Protein AF-A0A8T6QHD6-F1 (afdb_monomer_lite)

InterPro domains:
  IPR021308 Group 4 capsule polysaccharide formation lipoprotein GfcB [PF11102] (2-64)
  IPR023373 YmcC-like superfamily [G3DSA:2.40.360.10] (1-68)
  IPR023373 YmcC-like superfamily [SSF159270] (2-67)

pLDDT: mean 91.81, std 9.34, range [52.16, 98.44]

Structure (mmCIF, N/CA/C/O backbone):
data_AF-A0A8T6QHD6-F1
#
_entry.id   AF-A0A8T6QH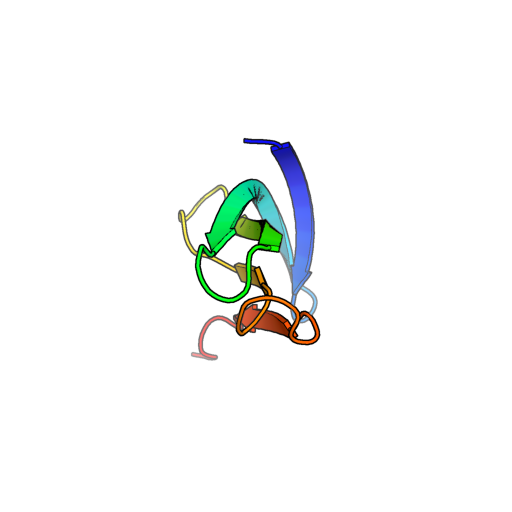D6-F1
#
loop_
_atom_site.group_PDB
_atom_site.id
_atom_site.type_symbol
_atom_site.label_atom_id
_atom_site.label_alt_id
_atom_site.label_comp_id
_atom_site.label_asym_id
_atom_site.label_entity_id
_atom_site.label_seq_id
_atom_site.pdbx_PDB_ins_code
_atom_site.Cartn_x
_atom_site.Cartn_y
_atom_site.Cartn_z
_atom_site.occupancy
_atom_site.B_iso_or_equiv
_atom_site.auth_seq_id
_atom_site.auth_comp_id
_atom_site.auth_asym_id
_atom_site.auth_atom_id
_atom_site.pdbx_PDB_model_num
ATOM 1 N N . PHE A 1 1 ? 4.464 11.800 1.931 1.00 87.19 1 PHE A N 1
ATOM 2 C CA . PHE A 1 1 ? 3.095 11.935 2.470 1.00 87.19 1 PHE A CA 1
ATOM 3 C C . PHE A 1 1 ? 2.236 12.619 1.421 1.00 87.19 1 PHE A C 1
ATOM 5 O O . PHE A 1 1 ? 2.610 13.699 0.985 1.00 87.19 1 PHE A O 1
ATOM 12 N N . ALA A 1 2 ? 1.165 11.963 0.977 1.00 94.62 2 ALA A N 1
ATOM 13 C CA . ALA A 1 2 ? 0.292 12.434 -0.102 1.00 94.62 2 ALA A CA 1
ATOM 14 C C . ALA A 1 2 ? -1.061 12.971 0.404 1.00 94.62 2 ALA A C 1
ATOM 16 O O . ALA A 1 2 ? -1.763 13.645 -0.343 1.00 94.62 2 ALA A O 1
ATOM 17 N N . GLY A 1 3 ? -1.421 12.709 1.665 1.00 97.81 3 GLY A N 1
ATOM 18 C CA . GLY A 1 3 ? -2.647 13.218 2.276 1.00 97.81 3 GLY A CA 1
ATOM 19 C C . GLY A 1 3 ? -3.265 12.248 3.276 1.00 97.81 3 GLY A C 1
ATOM 20 O O . GLY A 1 3 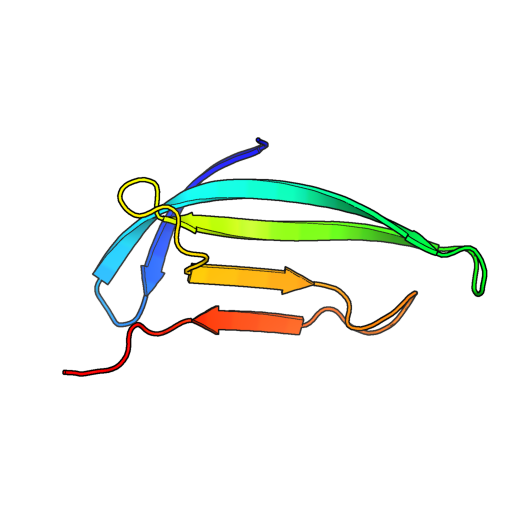? -2.644 11.262 3.674 1.00 97.81 3 GLY A O 1
ATOM 21 N N . LEU A 1 4 ? -4.499 12.546 3.676 1.00 98.31 4 LEU A N 1
ATOM 22 C CA . LEU A 1 4 ? -5.331 11.686 4.512 1.00 98.31 4 LEU A CA 1
ATOM 23 C C . LEU A 1 4 ? -6.494 11.136 3.692 1.00 98.31 4 LEU A C 1
ATOM 25 O O . LEU A 1 4 ? -7.087 11.862 2.897 1.00 98.31 4 LEU A O 1
ATOM 29 N N . GLU A 1 5 ? -6.860 9.886 3.943 1.00 98.38 5 GLU A N 1
ATOM 30 C CA . GLU A 1 5 ? -8.020 9.243 3.333 1.00 98.38 5 GLU A CA 1
ATOM 31 C C . GLU A 1 5 ? -8.709 8.330 4.348 1.00 98.38 5 GLU A C 1
ATOM 33 O O . GLU A 1 5 ? -8.051 7.652 5.135 1.00 98.38 5 GLU A O 1
ATOM 38 N N . THR A 1 6 ? -10.042 8.315 4.354 1.00 98.06 6 THR A N 1
ATOM 39 C CA . THR A 1 6 ? -10.808 7.373 5.181 1.00 98.06 6 THR A CA 1
ATOM 40 C C . THR A 1 6 ? -11.197 6.167 4.341 1.00 98.06 6 THR A C 1
ATOM 42 O O . THR A 1 6 ? -12.034 6.283 3.450 1.00 98.06 6 THR A O 1
ATOM 45 N N . LEU A 1 7 ? -10.628 5.005 4.655 1.00 96.69 7 LEU A N 1
ATOM 46 C CA . LEU A 1 7 ? -10.985 3.744 4.013 1.00 96.69 7 LEU A CA 1
ATOM 47 C C . LEU A 1 7 ? -12.175 3.094 4.717 1.00 96.69 7 LEU A C 1
ATOM 49 O O . LEU A 1 7 ? -12.212 3.037 5.947 1.00 96.69 7 LEU A O 1
ATOM 53 N N . ASN A 1 8 ? -13.109 2.531 3.949 1.00 95.12 8 ASN A N 1
ATOM 54 C CA . ASN A 1 8 ? -14.123 1.626 4.485 1.00 95.12 8 ASN A CA 1
ATOM 55 C C . ASN A 1 8 ? -13.652 0.175 4.315 1.00 95.12 8 ASN A C 1
ATOM 57 O O . ASN A 1 8 ? -13.625 -0.353 3.206 1.00 95.12 8 ASN A O 1
ATOM 61 N N . ILE A 1 9 ? -13.258 -0.468 5.414 1.00 92.75 9 ILE A N 1
ATOM 62 C CA . ILE A 1 9 ? -12.721 -1.832 5.414 1.00 92.75 9 ILE A CA 1
ATOM 63 C C . ILE A 1 9 ? -13.624 -2.707 6.272 1.00 92.75 9 ILE A C 1
ATOM 65 O O . ILE A 1 9 ? -13.711 -2.514 7.485 1.00 92.75 9 ILE A O 1
ATOM 69 N N . ALA A 1 10 ? -14.288 -3.679 5.641 1.00 89.81 10 ALA A N 1
ATOM 70 C CA . ALA A 1 10 ? -15.218 -4.594 6.305 1.00 89.81 10 ALA A CA 1
ATOM 71 C C . ALA A 1 10 ? -16.266 -3.859 7.176 1.00 89.81 10 ALA A C 1
ATOM 73 O O . ALA A 1 10 ? -16.516 -4.232 8.323 1.00 89.81 10 ALA A O 1
ATOM 74 N N . GLY A 1 11 ? -16.838 -2.766 6.653 1.00 90.75 11 GLY A N 1
ATOM 75 C CA . GLY A 1 11 ? -17.855 -1.962 7.339 1.00 90.75 11 GLY A CA 1
ATOM 76 C C . GLY A 1 11 ? -17.319 -1.011 8.415 1.00 90.75 11 GLY A C 1
ATOM 77 O O . GLY A 1 11 ? -18.108 -0.353 9.090 1.00 90.75 11 GLY A O 1
ATOM 78 N N . ARG A 1 12 ? -15.995 -0.909 8.591 1.00 91.00 12 ARG A N 1
ATOM 79 C CA . ARG A 1 12 ? -15.356 0.030 9.523 1.00 91.00 12 ARG A CA 1
ATOM 80 C C . ARG A 1 12 ? -14.623 1.130 8.770 1.00 91.00 12 ARG A C 1
ATOM 82 O O . ARG A 1 12 ? -13.848 0.844 7.862 1.00 91.00 12 ARG A O 1
ATOM 89 N N . ASN A 1 13 ? -14.815 2.370 9.207 1.00 95.69 13 ASN A N 1
ATOM 90 C CA . ASN A 1 13 ? -14.052 3.509 8.710 1.00 95.69 13 ASN A CA 1
ATOM 91 C C . ASN A 1 13 ? -12.694 3.569 9.416 1.00 95.69 13 ASN A C 1
ATOM 93 O O . ASN A 1 13 ? -12.630 3.578 10.646 1.00 95.69 13 ASN A O 1
ATOM 97 N N . VAL A 1 14 ? -11.618 3.606 8.636 1.00 95.94 14 VAL A N 1
ATOM 98 C CA . VAL A 1 14 ? -10.238 3.693 9.114 1.00 95.94 14 VAL A CA 1
ATOM 99 C C . VAL A 1 14 ? -9.596 4.924 8.488 1.00 95.94 14 VAL A C 1
ATOM 101 O O . VAL A 1 14 ? -9.467 4.996 7.268 1.00 95.94 14 VAL A O 1
ATOM 104 N N . LEU A 1 15 ? -9.213 5.898 9.316 1.00 98.00 15 LEU A N 1
ATOM 105 C CA . LEU A 1 15 ? -8.450 7.055 8.855 1.00 98.00 15 LEU A CA 1
ATOM 106 C C . LEU A 1 15 ? -7.007 6.626 8.578 1.00 98.00 15 LEU A C 1
ATOM 108 O O . LEU A 1 15 ? -6.339 6.083 9.461 1.00 98.00 15 LEU A O 1
ATOM 112 N N . CYS A 1 16 ? -6.544 6.881 7.362 1.00 98.38 16 CYS A N 1
ATOM 113 C CA . CYS A 1 16 ? -5.228 6.497 6.888 1.00 98.38 16 CYS A CA 1
ATOM 114 C C . CYS A 1 16 ? -4.435 7.711 6.399 1.00 98.38 16 CYS A C 1
ATOM 116 O O . CYS A 1 16 ? -4.946 8.568 5.679 1.00 98.38 16 CYS A O 1
ATOM 118 N N . ASN A 1 17 ? -3.144 7.715 6.709 1.00 98.44 17 ASN A N 1
ATOM 119 C CA . ASN A 1 17 ? -2.139 8.495 6.008 1.00 98.44 17 ASN A CA 1
ATOM 120 C C . ASN A 1 17 ? -1.847 7.812 4.666 1.00 98.44 17 ASN A C 1
ATOM 122 O O . ASN A 1 17 ? -1.484 6.634 4.640 1.00 98.44 17 ASN A O 1
ATOM 126 N N . VAL A 1 18 ? -1.961 8.547 3.564 1.00 98.44 18 VAL A N 1
ATOM 127 C CA . VAL A 1 18 ? -1.611 8.060 2.227 1.00 98.44 18 VAL A CA 1
ATOM 128 C C . VAL A 1 18 ? -0.134 8.336 1.966 1.00 98.44 18 VAL A C 1
ATOM 130 O O . VAL A 1 18 ? 0.343 9.476 2.041 1.00 98.44 18 VAL A O 1
ATOM 133 N N . TRP A 1 19 ? 0.603 7.280 1.648 1.00 98.06 19 TRP A N 1
ATOM 134 C CA . TRP A 1 19 ? 2.020 7.322 1.316 1.00 98.06 19 TRP A CA 1
ATOM 135 C C . TRP A 1 19 ? 2.219 6.883 -0.122 1.00 98.06 19 TRP A C 1
ATOM 137 O O . TRP A 1 19 ? 1.767 5.814 -0.519 1.00 98.06 19 TRP A O 1
ATOM 147 N N . GLN A 1 20 ? 2.906 7.718 -0.890 1.00 97.25 20 GLN A N 1
ATOM 148 C CA . GLN A 1 20 ? 3.313 7.417 -2.251 1.00 97.25 20 GLN A CA 1
ATOM 149 C C . GLN A 1 20 ? 4.819 7.186 -2.268 1.00 97.25 20 GLN A C 1
ATOM 151 O O . GLN A 1 20 ? 5.575 7.983 -1.711 1.00 97.25 20 GLN A O 1
ATOM 156 N N . GLU A 1 21 ? 5.225 6.087 -2.883 1.00 95.69 21 GLU A N 1
ATOM 157 C CA . GLU A 1 21 ? 6.617 5.690 -3.059 1.00 95.69 21 GLU A CA 1
ATOM 158 C C . GLU A 1 21 ? 6.919 5.664 -4.555 1.00 95.69 21 GLU A C 1
ATOM 160 O O . GLU A 1 21 ? 6.216 5.002 -5.317 1.00 95.69 21 GLU A O 1
ATOM 165 N N . GLU A 1 22 ? 7.962 6.376 -4.970 1.00 95.38 22 GLU A N 1
ATOM 166 C CA . GLU A 1 22 ? 8.487 6.300 -6.330 1.00 95.38 22 GLU A CA 1
ATOM 167 C C . GLU A 1 22 ? 9.471 5.137 -6.434 1.00 95.38 22 GLU A C 1
ATOM 169 O O . GLU A 1 22 ? 10.450 5.061 -5.691 1.00 95.38 22 GLU A O 1
ATOM 174 N N . VAL A 1 23 ? 9.213 4.228 -7.371 1.00 94.38 23 VAL A N 1
ATOM 175 C CA . VAL A 1 23 ? 10.047 3.054 -7.611 1.00 94.38 23 VAL A CA 1
ATOM 176 C C . VAL A 1 23 ? 10.631 3.132 -9.008 1.00 94.38 23 VAL A C 1
ATOM 178 O O . VAL A 1 23 ? 9.934 3.443 -9.975 1.00 94.38 23 VAL A O 1
ATOM 181 N N . THR A 1 24 ? 11.916 2.809 -9.120 1.00 94.56 24 THR A N 1
ATOM 182 C CA . THR A 1 24 ? 12.622 2.708 -10.395 1.00 94.56 24 THR A CA 1
ATOM 183 C C . THR A 1 24 ? 13.200 1.305 -10.564 1.00 94.56 24 THR A C 1
ATOM 185 O O . THR A 1 24 ? 13.663 0.676 -9.613 1.00 94.56 24 THR A O 1
ATOM 188 N N . SER A 1 25 ? 13.152 0.787 -11.788 1.00 93.62 25 SER A N 1
ATOM 189 C CA . SER A 1 25 ? 13.836 -0.440 -12.190 1.00 93.62 25 SER A CA 1
ATOM 190 C C . SER A 1 25 ? 14.770 -0.123 -13.342 1.00 93.62 25 SER A C 1
ATOM 192 O O . SER A 1 25 ? 14.420 0.650 -14.231 1.00 93.62 25 SER A O 1
ATOM 194 N N . THR A 1 26 ? 15.964 -0.709 -13.321 1.00 92.38 26 THR A N 1
ATOM 195 C CA . THR A 1 26 ? 16.986 -0.504 -14.355 1.00 92.38 26 THR A CA 1
ATOM 196 C C . THR A 1 26 ? 16.917 -1.552 -15.465 1.00 92.38 26 THR A C 1
ATOM 198 O O . THR A 1 26 ? 17.449 -1.326 -16.549 1.00 92.38 26 THR A O 1
ATOM 201 N N . ARG A 1 27 ? 16.281 -2.709 -15.220 1.00 88.69 27 ARG A N 1
ATOM 202 C CA . ARG A 1 27 ? 16.138 -3.813 -16.185 1.00 88.69 27 ARG A CA 1
ATOM 203 C C . ARG A 1 27 ? 14.828 -4.582 -15.935 1.00 88.69 27 ARG A C 1
ATOM 205 O O . ARG A 1 27 ? 14.818 -5.458 -15.071 1.00 88.69 27 ARG A O 1
ATOM 212 N N . PRO A 1 28 ? 13.748 -4.321 -16.695 1.00 88.81 28 PRO A N 1
ATOM 213 C CA . PRO A 1 28 ? 13.608 -3.283 -17.723 1.00 88.81 28 PRO A CA 1
ATOM 214 C C . PRO A 1 28 ? 13.611 -1.870 -17.124 1.00 88.81 28 PRO A C 1
ATOM 216 O O . PRO A 1 28 ? 13.222 -1.686 -15.974 1.00 88.81 28 PRO A O 1
ATOM 219 N N . GLU A 1 29 ? 14.010 -0.870 -17.911 1.00 93.19 29 GLU A N 1
ATOM 220 C CA . GLU A 1 29 ? 13.943 0.529 -17.484 1.00 93.19 29 GLU A CA 1
ATOM 221 C C . GLU A 1 29 ? 12.482 0.980 -17.346 1.00 93.19 29 GLU A C 1
ATOM 223 O O . GLU A 1 29 ? 11.751 1.105 -18.336 1.00 93.19 29 GLU A O 1
ATOM 228 N N . LYS A 1 30 ? 12.034 1.169 -16.102 1.00 93.69 30 LYS A N 1
ATOM 229 C CA . LYS A 1 30 ? 10.666 1.575 -15.761 1.00 93.69 30 LYS A CA 1
ATOM 230 C C . LYS A 1 30 ? 10.646 2.383 -1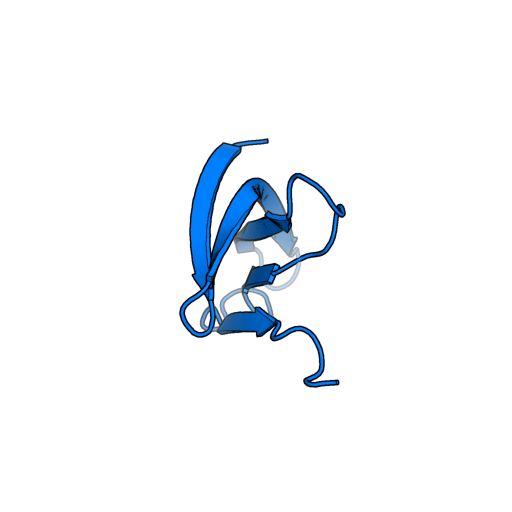4.475 1.00 93.69 30 LYS A C 1
ATOM 232 O O . LYS A 1 30 ? 11.479 2.187 -13.594 1.00 93.69 30 LYS A O 1
ATOM 237 N N . GLN A 1 31 ? 9.634 3.231 -14.355 1.00 93.38 31 GLN A N 1
ATOM 238 C CA . GLN A 1 31 ? 9.331 3.976 -13.142 1.00 93.38 31 GLN A CA 1
ATOM 239 C C . GLN A 1 31 ? 7.835 3.885 -12.867 1.00 93.38 31 GLN A C 1
ATOM 241 O O . GLN A 1 31 ? 7.033 3.878 -13.805 1.00 93.38 31 GLN A O 1
ATOM 246 N N . TRP A 1 32 ? 7.461 3.772 -11.599 1.00 93.31 32 TRP A N 1
ATOM 247 C CA . TRP A 1 32 ? 6.065 3.756 -11.180 1.00 93.31 32 TRP A CA 1
ATOM 248 C C . TRP A 1 32 ? 5.919 4.255 -9.749 1.00 93.31 32 TRP A C 1
ATOM 250 O O . TRP A 1 32 ? 6.902 4.439 -9.034 1.00 93.31 32 TRP A O 1
ATOM 260 N N . GLN A 1 33 ? 4.671 4.466 -9.339 1.00 94.25 33 GLN A N 1
ATOM 261 C CA . GLN A 1 33 ? 4.338 4.886 -7.990 1.00 94.25 33 GLN A CA 1
ATOM 262 C C . GLN A 1 33 ? 3.544 3.788 -7.282 1.00 94.25 33 GLN A C 1
ATOM 264 O O . GLN A 1 33 ? 2.480 3.376 -7.751 1.00 94.25 33 GLN A O 1
ATOM 269 N N . ASN A 1 34 ? 4.058 3.330 -6.146 1.00 95.50 34 ASN A N 1
ATOM 270 C CA . ASN A 1 34 ? 3.310 2.515 -5.200 1.00 95.50 34 ASN A CA 1
ATOM 271 C C . ASN A 1 34 ? 2.526 3.437 -4.259 1.00 95.50 34 ASN A C 1
ATOM 273 O O . ASN A 1 34 ? 2.972 4.538 -3.934 1.00 95.50 34 ASN A O 1
ATOM 277 N N . THR A 1 35 ? 1.353 3.001 -3.808 1.00 97.94 35 THR A N 1
ATOM 278 C CA . THR A 1 35 ? 0.556 3.727 -2.810 1.00 97.94 35 THR A CA 1
ATOM 279 C C . THR A 1 35 ? 0.248 2.820 -1.630 1.00 97.94 35 THR A C 1
ATOM 281 O O . THR A 1 35 ? -0.137 1.666 -1.812 1.00 97.94 35 THR A O 1
ATOM 284 N N . PHE A 1 36 ? 0.411 3.346 -0.422 1.00 97.88 36 PHE A N 1
ATOM 285 C CA . PHE A 1 36 ? 0.127 2.658 0.827 1.00 97.88 36 PHE A CA 1
ATOM 286 C C . PHE A 1 36 ? -0.792 3.514 1.688 1.00 97.88 36 PHE A C 1
ATOM 288 O O . PHE A 1 36 ? -0.539 4.702 1.896 1.00 97.88 36 PHE A O 1
ATOM 295 N N . TRP A 1 37 ? -1.825 2.888 2.237 1.00 98.25 37 TRP A N 1
ATOM 296 C CA . TRP A 1 37 ? -2.715 3.496 3.214 1.00 98.25 37 TRP A CA 1
ATOM 297 C C . TRP A 1 37 ? -2.341 2.974 4.590 1.00 98.25 37 TRP A C 1
ATOM 299 O O . TRP A 1 37 ? -2.529 1.794 4.894 1.00 98.25 37 TRP A O 1
ATOM 309 N N . VAL A 1 38 ? -1.779 3.860 5.404 1.00 97.56 38 VAL A N 1
ATOM 310 C CA . VAL A 1 38 ? -1.254 3.549 6.732 1.00 97.56 38 VAL A CA 1
ATOM 311 C C . VAL A 1 38 ? -2.211 4.102 7.776 1.00 97.56 38 VAL A C 1
ATOM 313 O O . VAL A 1 38 ? -2.401 5.311 7.840 1.00 97.56 38 VAL A O 1
ATOM 316 N N . ASP A 1 39 ? -2.797 3.236 8.596 1.00 96.62 39 ASP A N 1
ATOM 317 C CA . ASP A 1 39 ? -3.693 3.594 9.698 1.00 96.62 39 ASP A CA 1
ATOM 318 C C . ASP A 1 39 ? -3.050 4.675 10.581 1.00 96.62 39 ASP A C 1
ATOM 320 O O . ASP A 1 39 ? -1.985 4.462 11.168 1.00 96.62 39 ASP A O 1
ATOM 324 N N . SER A 1 40 ? -3.684 5.847 10.657 1.00 96.31 40 SER A N 1
ATOM 325 C CA . SER A 1 40 ? -3.107 7.022 11.317 1.00 96.31 40 SER A CA 1
ATOM 326 C C . SER A 1 40 ? -2.953 6.843 12.831 1.00 96.31 40 SER A C 1
ATOM 328 O O . SER A 1 40 ? -2.162 7.560 13.437 1.00 96.31 40 SER A O 1
ATOM 330 N N . ALA A 1 41 ? -3.685 5.906 13.445 1.00 94.81 41 ALA A N 1
ATOM 331 C CA . ALA A 1 41 ? -3.618 5.642 14.880 1.00 94.81 41 ALA A CA 1
ATOM 332 C C . ALA A 1 41 ? -2.597 4.552 15.233 1.00 94.81 41 ALA A C 1
ATOM 334 O O . ALA A 1 41 ? -1.989 4.605 16.299 1.00 94.81 41 ALA A O 1
ATOM 335 N N . THR A 1 42 ? -2.421 3.550 14.366 1.00 94.38 42 THR A N 1
ATOM 336 C CA . THR A 1 42 ? -1.608 2.359 14.681 1.00 94.38 42 THR A CA 1
ATOM 337 C C . THR A 1 42 ? -0.323 2.234 13.871 1.00 94.38 42 THR A C 1
ATOM 339 O O . THR A 1 42 ? 0.540 1.435 14.230 1.00 94.38 42 THR 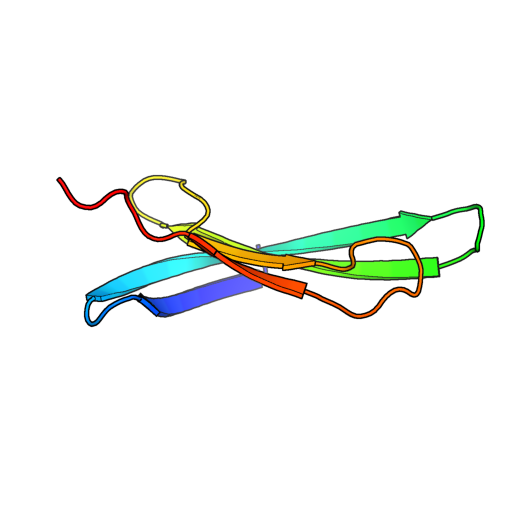A O 1
ATOM 342 N N . GLY A 1 43 ? -0.189 2.975 12.770 1.00 94.81 43 GLY A N 1
ATOM 343 C CA . GLY A 1 43 ? 0.935 2.848 11.842 1.00 94.81 43 GLY A CA 1
ATOM 344 C C . GLY A 1 43 ? 0.894 1.587 10.969 1.00 94.81 43 GLY A C 1
ATOM 345 O O . GLY A 1 43 ? 1.850 1.320 10.245 1.00 94.81 43 GLY A O 1
ATOM 346 N N . GLN A 1 44 ? -0.182 0.795 11.014 1.00 95.25 44 GLN A N 1
ATOM 347 C CA . GLN A 1 44 ? -0.310 -0.425 10.211 1.00 95.25 44 GLN A CA 1
ATOM 348 C C . GLN A 1 44 ? -0.723 -0.112 8.771 1.00 95.25 44 GLN A C 1
ATOM 350 O O . GLN A 1 44 ? -1.624 0.693 8.545 1.00 95.25 44 GLN A O 1
ATOM 355 N N . VAL A 1 45 ? -0.145 -0.808 7.789 1.00 96.62 45 VAL A N 1
ATOM 356 C CA . VAL A 1 45 ? -0.642 -0.769 6.405 1.00 96.62 45 VAL A CA 1
ATOM 357 C C . VAL A 1 45 ? -1.985 -1.496 6.337 1.00 96.62 45 VAL A C 1
ATOM 359 O O . VAL A 1 45 ? -2.100 -2.653 6.739 1.00 96.62 45 VAL A O 1
ATOM 362 N N . ARG A 1 46 ? -3.013 -0.812 5.836 1.00 96.62 46 ARG A N 1
ATOM 363 C CA . ARG A 1 46 ? -4.378 -1.343 5.689 1.00 96.62 46 ARG A CA 1
ATOM 364 C C . ARG A 1 46 ? -4.748 -1.623 4.246 1.00 96.62 46 ARG A C 1
ATOM 366 O O . ARG A 1 46 ? -5.542 -2.525 3.996 1.00 96.62 46 ARG A O 1
ATOM 373 N N . GLN A 1 47 ? -4.138 -0.901 3.315 1.00 97.38 47 GLN A N 1
ATOM 374 C CA . GLN A 1 47 ? -4.239 -1.178 1.894 1.00 97.38 47 GLN A CA 1
ATOM 375 C C . GLN A 1 47 ? -2.914 -0.849 1.204 1.00 97.38 47 GLN A C 1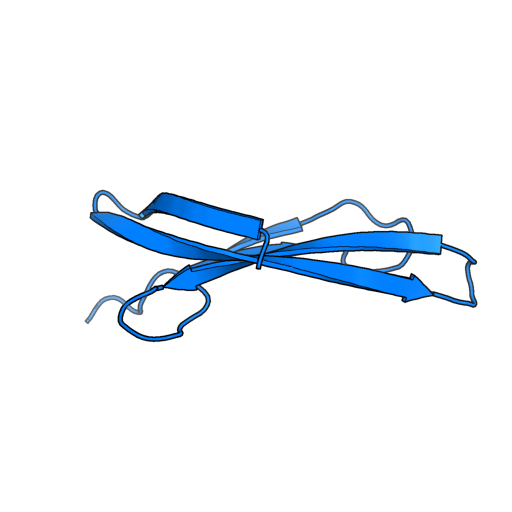
ATOM 377 O O . GLN A 1 47 ? -2.205 0.071 1.627 1.00 97.38 47 GLN A O 1
ATOM 382 N N . SER A 1 48 ? -2.578 -1.584 0.149 1.00 97.38 48 SER A N 1
ATOM 383 C CA . SER A 1 48 ? -1.500 -1.224 -0.769 1.00 97.38 48 SER A CA 1
ATOM 384 C C . SER A 1 48 ? -1.949 -1.371 -2.218 1.00 97.38 48 SER A C 1
ATOM 386 O O . SER A 1 48 ? -2.716 -2.271 -2.559 1.00 97.3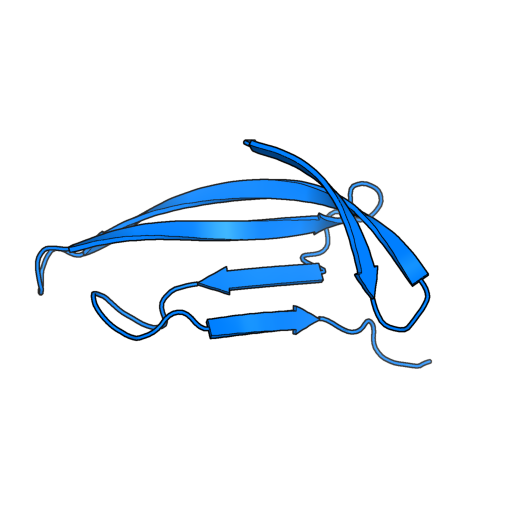8 48 SER A O 1
ATOM 388 N N . ARG A 1 49 ? -1.451 -0.481 -3.076 1.00 96.88 49 ARG A N 1
ATOM 389 C CA . ARG A 1 49 ? -1.535 -0.588 -4.532 1.00 96.88 49 ARG A CA 1
ATOM 390 C C . ARG A 1 49 ? -0.124 -0.553 -5.089 1.00 96.88 49 ARG A C 1
ATOM 392 O O . ARG A 1 49 ? 0.552 0.472 -4.994 1.00 96.88 49 ARG A O 1
ATOM 399 N N . GLN A 1 50 ? 0.330 -1.672 -5.638 1.00 95.12 50 GLN A N 1
ATOM 400 C CA . GLN A 1 50 ? 1.727 -1.856 -6.030 1.00 95.12 50 GLN A CA 1
ATOM 401 C C . GLN A 1 50 ? 1.830 -2.606 -7.352 1.00 95.12 50 GLN A C 1
ATOM 403 O O . GLN A 1 50 ? 1.005 -3.469 -7.642 1.00 95.12 50 GLN A O 1
ATOM 408 N N . MET A 1 51 ? 2.861 -2.327 -8.147 1.00 92.44 51 MET A N 1
ATOM 409 C CA . MET A 1 51 ? 3.216 -3.221 -9.256 1.00 92.44 51 MET A CA 1
ATOM 410 C C . MET A 1 51 ? 4.048 -4.387 -8.710 1.00 92.44 51 MET A C 1
ATOM 412 O O . MET A 1 51 ? 5.011 -4.164 -7.980 1.00 92.44 51 MET A O 1
ATOM 416 N N . LEU A 1 52 ? 3.707 -5.628 -9.083 1.00 84.12 52 LEU A N 1
ATOM 417 C CA . LEU A 1 52 ? 4.465 -6.831 -8.679 1.00 84.12 52 LEU A CA 1
ATOM 418 C C . LEU A 1 52 ? 5.884 -6.878 -9.268 1.00 84.12 52 LEU A C 1
ATOM 420 O O . LEU A 1 52 ? 6.737 -7.634 -8.813 1.00 84.12 52 LEU A O 1
ATOM 424 N N . GLY A 1 53 ? 6.122 -6.083 -10.305 1.00 82.75 53 GLY A N 1
ATOM 425 C CA . GLY A 1 53 ? 7.394 -5.940 -10.983 1.00 82.75 53 GLY A CA 1
ATOM 426 C C . GLY A 1 53 ? 7.305 -4.849 -12.041 1.00 82.75 53 GLY A C 1
ATOM 427 O O . GLY A 1 53 ? 6.222 -4.359 -12.371 1.00 82.75 53 GLY A O 1
ATOM 428 N N . ALA A 1 54 ? 8.455 -4.475 -12.588 1.00 84.69 54 ALA A N 1
ATOM 429 C CA . ALA A 1 54 ? 8.555 -3.427 -13.592 1.00 84.69 54 ALA A CA 1
ATOM 430 C C . ALA A 1 54 ? 7.683 -3.739 -14.823 1.00 84.69 54 ALA A C 1
ATOM 432 O O . ALA A 1 54 ? 7.949 -4.679 -15.568 1.00 84.69 54 ALA A O 1
ATOM 433 N N . GLY A 1 55 ? 6.641 -2.933 -15.043 1.00 78.06 55 GLY A N 1
ATOM 434 C CA . GLY A 1 55 ? 5.720 -3.104 -16.173 1.00 78.06 55 GLY A CA 1
ATOM 435 C C . GLY A 1 55 ? 4.673 -4.216 -16.012 1.00 78.06 55 GLY A C 1
ATOM 436 O O . GLY A 1 55 ? 3.980 -4.515 -16.980 1.00 78.06 55 GLY A O 1
ATOM 437 N N . VAL A 1 56 ? 4.535 -4.810 -14.823 1.00 83.44 56 VAL A N 1
ATOM 438 C CA . VAL A 1 56 ? 3.487 -5.798 -14.506 1.00 83.44 56 VAL A CA 1
ATOM 439 C C . VAL A 1 56 ? 2.220 -5.093 -14.006 1.00 83.44 56 VAL A C 1
ATOM 441 O O . VAL A 1 56 ? 2.292 -4.017 -13.423 1.00 83.44 56 VAL A O 1
ATOM 444 N N . ILE A 1 57 ? 1.049 -5.696 -14.217 1.00 86.44 57 ILE A N 1
ATOM 445 C CA . ILE A 1 57 ? -0.253 -5.162 -13.782 1.00 86.44 57 ILE A CA 1
ATOM 446 C C . ILE A 1 57 ? -0.223 -4.810 -12.277 1.00 86.44 57 ILE A C 1
ATOM 448 O O . ILE A 1 57 ? 0.304 -5.599 -11.483 1.00 86.44 57 ILE A O 1
ATOM 452 N N . PRO A 1 58 ? -0.761 -3.641 -11.866 1.00 88.94 58 PRO A N 1
ATOM 453 C CA . PRO A 1 58 ? -0.843 -3.283 -10.458 1.00 88.94 58 PRO A CA 1
ATOM 454 C C . PRO A 1 58 ? -1.789 -4.223 -9.708 1.00 88.94 58 PRO A C 1
ATOM 456 O O . PRO A 1 58 ? -2.848 -4.593 -10.211 1.00 88.94 58 PRO A O 1
ATOM 459 N N . VAL A 1 59 ? -1.416 -4.566 -8.482 1.00 93.81 59 VAL A N 1
ATOM 460 C CA . VAL A 1 59 ? -2.229 -5.344 -7.552 1.00 93.81 59 VAL A CA 1
ATOM 461 C C . VAL A 1 59 ? -2.643 -4.448 -6.400 1.00 93.81 59 VAL A C 1
ATOM 463 O O . VAL A 1 59 ? -1.832 -3.699 -5.853 1.00 93.81 59 VAL A O 1
ATOM 466 N N . GLU A 1 60 ? -3.917 -4.543 -6.046 1.00 96.38 60 GLU A N 1
ATOM 467 C CA . GLU A 1 60 ? -4.483 -3.917 -4.862 1.00 96.38 60 GLU A CA 1
ATOM 468 C C . GLU A 1 60 ? -4.711 -4.986 -3.793 1.00 96.38 60 GLU A C 1
ATOM 470 O O . GLU A 1 60 ? -5.301 -6.034 -4.061 1.00 96.38 60 GLU A O 1
ATOM 475 N N . MET A 1 61 ? -4.206 -4.738 -2.587 1.00 95.31 61 MET A N 1
ATOM 476 C CA . MET A 1 61 ? -4.331 -5.645 -1.449 1.00 95.31 61 MET A CA 1
ATOM 477 C C . MET A 1 61 ? -4.930 -4.899 -0.267 1.00 95.31 61 MET A C 1
ATOM 479 O O . MET A 1 61 ? -4.394 -3.874 0.149 1.00 95.31 61 MET A O 1
ATOM 483 N N . THR A 1 62 ? -5.998 -5.443 0.315 1.00 95.88 62 THR A N 1
ATOM 484 C CA . THR A 1 62 ? -6.595 -4.939 1.558 1.00 95.88 62 THR A CA 1
ATOM 485 C C . THR A 1 62 ? -6.265 -5.886 2.702 1.00 95.88 62 THR A C 1
ATOM 487 O O . THR A 1 62 ? -6.620 -7.064 2.676 1.00 95.88 62 THR A O 1
ATOM 490 N N . PHE A 1 63 ? -5.616 -5.359 3.736 1.00 92.69 63 PHE A N 1
ATOM 491 C CA . PHE A 1 63 ? -5.250 -6.108 4.930 1.00 92.69 63 PHE A CA 1
ATOM 492 C C . PHE A 1 63 ? -6.386 -6.026 5.946 1.00 92.69 63 PHE A C 1
ATOM 494 O O . PHE A 1 63 ? -6.623 -5.003 6.605 1.00 92.69 63 PHE A O 1
ATOM 501 N N . LEU A 1 64 ? -7.108 -7.134 6.075 1.00 89.25 64 LEU A N 1
ATOM 502 C CA . LEU A 1 64 ? -8.084 -7.312 7.136 1.00 89.25 64 LEU A CA 1
ATOM 503 C C . LEU A 1 64 ? -7.312 -7.647 8.413 1.00 89.25 64 LEU A C 1
ATOM 505 O O . LEU A 1 64 ? -6.541 -8.606 8.439 1.00 89.25 64 LEU A O 1
ATOM 509 N N . LYS A 1 65 ? -7.498 -6.849 9.476 1.00 71.81 65 LYS A N 1
ATOM 510 C CA . LYS A 1 65 ? -7.062 -7.247 10.824 1.00 71.81 65 LYS A CA 1
ATOM 511 C C . LYS A 1 65 ? -7.580 -8.678 11.049 1.00 71.81 65 LYS A C 1
ATOM 513 O O . LYS A 1 65 ? -8.744 -8.905 10.706 1.00 71.81 65 LYS A O 1
ATOM 518 N N . PRO A 1 66 ? -6.779 -9.617 11.588 1.00 59.59 66 PRO A N 1
ATOM 519 C CA . PRO A 1 66 ? -7.293 -10.943 11.901 1.00 59.59 66 PRO A CA 1
ATOM 520 C C . PRO A 1 66 ? -8.582 -10.794 12.710 1.00 59.59 66 PRO A C 1
ATOM 522 O O . PRO A 1 66 ? -8.647 -9.971 13.634 1.00 59.59 66 PRO A O 1
ATOM 525 N N . ALA A 1 67 ? -9.623 -11.521 12.299 1.00 52.16 67 ALA A N 1
ATOM 526 C CA . ALA A 1 67 ? -10.807 -11.661 13.127 1.00 52.16 67 ALA A CA 1
ATOM 527 C C . ALA A 1 67 ? -10.342 -12.272 14.463 1.00 52.16 67 ALA A C 1
ATOM 529 O O . ALA A 1 67 ? -9.543 -13.213 14.419 1.00 52.16 67 ALA A O 1
ATOM 530 N N . PRO A 1 68 ? -10.720 -11.685 15.612 1.00 54.31 68 PRO A N 1
ATOM 531 C CA . PRO A 1 68 ? -10.419 -12.281 16.907 1.00 54.31 68 PRO A CA 1
ATOM 532 C C . PRO A 1 68 ? -11.031 -13.678 17.038 1.00 54.31 68 PRO A C 1
ATOM 534 O O . PRO A 1 68 ? -12.072 -13.932 16.386 1.00 54.31 68 PRO A O 1
#

Organism: Escherichia coli (NCBI:txid562)

Secondary structure (DSSP, 8-state):
--EEEEEEETTEEEEEEEEEEEEEEETTEEEEEEEEEEETTT--EEEEEEESSTTSPEEEEE-PPPP-

Foldseek 3Di:
DPDWDWDQDPNDTFIWDKDWDWDADVVVGAIDIKIFTARPVPRHTQKIWAAPDGPHDIDIDGDDDPDD

Sequence (68 aa):
FAGLETLNIAGRNVLCNVWQEEVTSTRPEKQWQNTFWVDSATGQVRQSRQMLGAGVIPVEMTFLKPAP

Radius of gyration: 13.65 Å; chains: 1; bounding box: 35×26×35 Å